Protein AF-M7ZIX9-F1 (afdb_monomer_lite)

Secondary structure (DSSP, 8-state):
---PPP------------------------------------S--SSS--GGGS-S-HHHHHHHHHHGGG---B---GGGSBTT--HHHHHHHHHHHHHHSTT--BPEEEE-SS-SSBPPHHHHHHHHHHHHHTT----EEEE-HHHHGGGTTHHHHHHHHHHH-----

Sequence (169 aa):
MGSTKLIAATLLPAFLALHLHAPAAMATAAGSSNSNLFRDYIGALYNGVRFADVPVDPRARTLWAAHGAAIDYVNFQFYAYGASTTAAKYVSLFDEQIANYPGANILASFTTAATNTSVPVDTALSACRTLQGQGKLYGIFVWAADHSRNQGFKYETQSQALLTDATTY

InterPro domains:
  IPR017853 Glycoside hydrolase superfamily [SSF51445] (55-158)

pLDDT: mean 74.08, std 25.61, range [22.8, 98.62]

Organism: Triticum urartu (NCBI:txid4572)

Foldseek 3Di:
DDDDDDDDDDDDDDDDDDDDDDDDDPPPPDDDDDDPDDDDPPDDPPPPDFCVNPDDPVVVLVCLVVCVVVPQADADAQQSAFCPQALVNSLVVVVVVCVSRPPHLYAQEHELAPDRTTHDLVRSLSNLLVCVVVVNHSAYDYHDVVSCVVVVCVSVVSRVCSVVVPPDD

Radius of gyration: 19.6 Å; chains: 1; bounding box: 50×43×54 Å

Structure (mmCIF, N/CA/C/O backbone):
data_AF-M7ZIX9-F1
#
_entry.id   AF-M7ZIX9-F1
#
loop_
_atom_site.group_PDB
_atom_site.id
_atom_site.type_symbol
_atom_site.label_atom_id
_atom_site.label_alt_id
_atom_site.label_comp_id
_atom_site.label_asym_id
_atom_site.label_entity_id
_atom_site.label_seq_id
_atom_site.pdbx_PDB_ins_code
_atom_site.Cartn_x
_atom_site.Cartn_y
_atom_site.Cartn_z
_atom_site.occupancy
_atom_site.B_iso_or_equiv
_atom_site.auth_seq_id
_atom_site.auth_comp_id
_atom_site.auth_asym_id
_atom_site.auth_atom_id
_atom_site.pdbx_PDB_model_num
ATOM 1 N N . MET A 1 1 ? -25.224 -22.100 5.140 1.00 41.78 1 MET A N 1
ATOM 2 C CA . MET A 1 1 ? -24.425 -22.781 6.182 1.00 41.78 1 MET A CA 1
ATOM 3 C C . MET A 1 1 ? -23.172 -21.955 6.393 1.00 41.78 1 MET A C 1
ATOM 5 O O . MET A 1 1 ? -22.340 -21.903 5.501 1.00 41.78 1 MET A O 1
ATOM 9 N N . GLY A 1 2 ? -23.137 -21.183 7.480 1.00 42.22 2 GLY A N 1
ATOM 10 C CA . GLY A 1 2 ? -22.069 -20.224 7.759 1.00 42.22 2 GLY A CA 1
ATOM 11 C C . GLY A 1 2 ? -20.841 -20.910 8.347 1.00 42.22 2 GLY A C 1
ATOM 12 O O . GLY A 1 2 ? -20.963 -21.687 9.291 1.00 42.22 2 GLY A O 1
ATOM 13 N N . SER A 1 3 ? -19.671 -20.622 7.786 1.00 38.25 3 SER A N 1
ATOM 14 C CA . SER A 1 3 ? -18.385 -21.069 8.317 1.00 38.25 3 SER A CA 1
ATOM 15 C C . SER A 1 3 ? -17.822 -19.990 9.237 1.00 38.25 3 SER A C 1
ATOM 17 O O . SER A 1 3 ? -17.380 -18.933 8.788 1.00 38.25 3 SER A O 1
ATOM 19 N N . THR A 1 4 ? -17.870 -20.256 10.536 1.00 38.72 4 THR A N 1
ATOM 20 C CA . THR A 1 4 ? -17.317 -19.413 11.598 1.00 38.72 4 THR A CA 1
ATOM 21 C C . THR A 1 4 ? -15.798 -19.307 11.450 1.00 38.72 4 THR A C 1
ATOM 23 O O . THR A 1 4 ? -1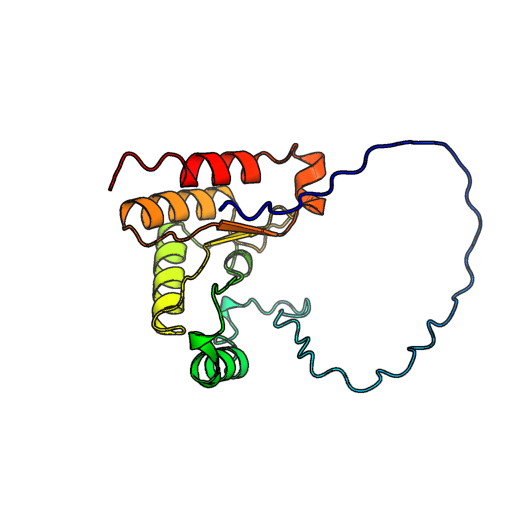5.097 -20.316 11.521 1.00 38.72 4 THR A O 1
ATOM 26 N N . LYS A 1 5 ? -15.275 -18.091 11.256 1.00 32.97 5 LYS A N 1
ATOM 27 C CA . LYS A 1 5 ? -13.833 -17.813 11.310 1.00 32.97 5 LYS A CA 1
ATOM 28 C C . LYS A 1 5 ? -13.446 -17.453 12.744 1.00 32.97 5 LYS A C 1
ATOM 30 O O . LYS A 1 5 ? -14.062 -16.589 13.360 1.00 32.97 5 LYS A O 1
ATOM 35 N N . LEU A 1 6 ? -12.443 -18.149 13.269 1.00 29.08 6 LEU A N 1
ATOM 36 C CA . LEU A 1 6 ? -11.885 -17.937 14.603 1.00 29.08 6 LEU A CA 1
ATOM 37 C C . LEU A 1 6 ? -11.092 -16.622 14.646 1.00 29.08 6 LEU A C 1
ATOM 39 O O . LEU A 1 6 ? -10.173 -16.430 13.854 1.00 29.08 6 LEU A O 1
ATOM 43 N N . ILE A 1 7 ? -11.410 -15.759 15.612 1.00 30.33 7 ILE A N 1
ATOM 44 C CA . ILE A 1 7 ? -10.524 -14.695 16.095 1.00 30.33 7 ILE A CA 1
ATOM 45 C C . ILE A 1 7 ? -10.298 -14.988 17.577 1.00 30.33 7 ILE A C 1
ATOM 47 O O . ILE A 1 7 ? -11.219 -14.873 18.384 1.00 30.33 7 ILE A O 1
ATOM 51 N N . ALA A 1 8 ? -9.092 -15.426 17.930 1.00 25.94 8 ALA A N 1
ATOM 52 C CA . ALA A 1 8 ? -8.700 -15.638 19.317 1.00 25.94 8 ALA A CA 1
ATOM 53 C C . ALA A 1 8 ? -8.055 -14.354 19.856 1.00 25.94 8 ALA A C 1
ATOM 55 O O . ALA A 1 8 ? -6.988 -13.952 19.398 1.00 25.94 8 ALA A O 1
ATOM 56 N N . ALA A 1 9 ? -8.715 -13.717 20.824 1.00 26.02 9 ALA A N 1
ATOM 57 C CA . ALA A 1 9 ? -8.178 -12.628 21.631 1.00 26.02 9 ALA A CA 1
ATOM 58 C C . ALA A 1 9 ? -8.003 -13.131 23.071 1.00 26.02 9 ALA A C 1
ATOM 60 O O . ALA A 1 9 ? -8.957 -13.619 23.674 1.00 26.02 9 ALA A O 1
ATOM 61 N N . THR A 1 10 ? -6.797 -13.021 23.628 1.00 25.81 10 THR A N 1
ATOM 62 C CA . THR A 1 10 ? -6.498 -13.377 25.026 1.00 25.81 10 THR A CA 1
ATOM 63 C C . THR A 1 10 ? -6.036 -12.150 25.812 1.00 25.81 10 THR A C 1
ATOM 65 O O . THR A 1 10 ? -5.166 -11.405 25.361 1.00 25.81 10 THR A O 1
ATOM 68 N N . LEU A 1 11 ? -6.635 -11.961 26.992 1.00 22.80 11 LEU A N 1
ATOM 69 C CA . LEU A 1 11 ? -6.434 -10.870 27.952 1.00 22.80 11 LEU A CA 1
ATOM 70 C C . LEU A 1 11 ? -5.551 -11.301 29.150 1.00 22.80 11 LEU A C 1
ATOM 72 O O . LEU A 1 11 ? -5.800 -12.362 29.710 1.00 22.80 11 LEU A O 1
ATOM 76 N N . LEU A 1 12 ? -4.661 -10.377 29.577 1.00 23.41 12 LEU A N 1
ATOM 77 C CA . LEU A 1 12 ? -4.064 -10.120 30.924 1.00 23.41 12 LEU A CA 1
ATOM 78 C C . LEU A 1 12 ? -3.175 -11.197 31.611 1.00 23.41 12 LEU A C 1
ATOM 80 O O . LEU A 1 12 ? -3.277 -12.359 31.239 1.00 23.41 12 LEU A O 1
ATOM 84 N N . PRO A 1 13 ? -2.350 -10.878 32.658 1.00 35.94 13 PRO A N 1
ATOM 85 C CA . PRO A 1 13 ? -2.078 -9.607 33.375 1.00 35.94 13 PRO A CA 1
ATOM 86 C C . PRO A 1 13 ? -0.567 -9.266 33.597 1.00 35.94 13 PRO A C 1
ATOM 88 O O . PRO A 1 13 ? 0.336 -10.013 33.236 1.00 35.94 13 PRO A O 1
ATOM 91 N N . ALA A 1 14 ? -0.306 -8.104 34.214 1.00 31.45 14 ALA A N 1
ATOM 92 C CA . ALA A 1 14 ? 0.997 -7.582 34.660 1.00 31.45 14 ALA A CA 1
ATOM 93 C C . ALA A 1 14 ? 1.472 -8.153 36.018 1.00 31.45 14 ALA A C 1
ATOM 95 O O . ALA A 1 14 ? 0.616 -8.369 36.861 1.00 31.45 14 ALA A O 1
ATOM 96 N N . PHE A 1 15 ? 2.796 -8.288 36.254 1.00 27.86 15 PHE A N 1
ATOM 97 C CA . PHE A 1 15 ? 3.500 -8.038 37.543 1.00 27.86 15 PHE A CA 1
ATOM 98 C C . PHE A 1 15 ? 5.054 -8.154 37.423 1.00 27.86 15 PHE A C 1
ATOM 100 O O . PHE A 1 15 ? 5.588 -9.203 37.092 1.00 27.86 15 PHE A O 1
ATOM 107 N N . LEU A 1 16 ? 5.739 -7.030 37.687 1.00 24.94 16 LEU A N 1
ATOM 108 C CA . LEU A 1 16 ? 6.918 -6.766 38.549 1.00 24.94 16 LEU A CA 1
ATOM 109 C C . LEU A 1 16 ? 8.202 -7.665 38.605 1.00 24.94 16 LEU A C 1
ATOM 111 O O . LEU A 1 16 ? 8.211 -8.725 39.212 1.00 24.94 16 LEU A O 1
ATOM 115 N N . ALA A 1 17 ? 9.315 -7.026 38.189 1.00 29.39 17 ALA A N 1
ATOM 116 C CA . ALA A 1 17 ? 10.671 -6.915 38.790 1.00 29.39 17 ALA A CA 1
ATOM 117 C C . ALA A 1 17 ? 11.838 -7.923 38.578 1.00 29.39 17 ALA A C 1
ATOM 119 O O . ALA A 1 17 ? 11.747 -9.121 38.803 1.00 29.39 17 ALA A O 1
ATOM 120 N N . LEU A 1 18 ? 12.998 -7.261 38.382 1.00 26.45 18 LEU A N 1
ATOM 121 C CA . LEU A 1 18 ? 14.382 -7.542 38.810 1.00 26.45 18 LEU A CA 1
ATOM 122 C C . LEU A 1 18 ? 15.366 -8.201 37.818 1.00 26.45 18 LEU A C 1
ATOM 124 O O . LEU A 1 18 ? 15.157 -9.282 37.287 1.00 26.45 18 LEU A O 1
ATOM 128 N N . HIS A 1 19 ? 16.467 -7.476 37.587 1.00 37.28 19 HIS A N 1
ATOM 129 C CA . HIS A 1 19 ? 17.601 -7.793 36.714 1.00 37.28 19 HIS A CA 1
ATOM 130 C C . HIS A 1 19 ? 18.500 -8.893 37.296 1.00 37.28 19 HIS A C 1
ATOM 132 O O . HIS A 1 19 ? 18.773 -8.845 38.490 1.00 37.28 19 HIS A O 1
ATOM 138 N N . LEU A 1 20 ? 19.081 -9.755 36.445 1.00 29.67 20 LEU A N 1
ATOM 139 C CA . LEU A 1 20 ? 20.460 -10.262 36.575 1.00 29.67 20 LEU A CA 1
ATOM 140 C C . LEU A 1 20 ? 20.965 -10.884 35.249 1.00 29.67 20 LEU A C 1
ATOM 142 O O . LEU A 1 20 ? 20.187 -11.196 34.354 1.00 29.67 20 LEU A O 1
ATOM 146 N N . HIS A 1 21 ? 22.291 -10.978 35.134 1.00 30.53 21 HIS A N 1
ATOM 147 C CA . HIS A 1 21 ? 23.118 -11.114 33.928 1.00 30.53 21 HIS A CA 1
ATOM 148 C C . HIS A 1 21 ? 22.991 -12.425 33.120 1.00 30.53 21 HIS A C 1
ATOM 150 O O . HIS A 1 21 ? 22.735 -13.496 33.663 1.00 30.53 21 HIS A O 1
ATOM 156 N N . ALA A 1 22 ? 23.278 -12.310 31.816 1.00 39.41 22 ALA A N 1
ATOM 157 C CA . ALA A 1 22 ? 23.351 -13.383 30.821 1.00 39.41 22 ALA A CA 1
ATOM 158 C C . ALA A 1 22 ? 24.410 -14.462 31.125 1.00 39.41 22 ALA A C 1
ATOM 160 O O . ALA A 1 22 ? 25.478 -14.166 31.663 1.00 39.41 22 ALA A O 1
ATOM 161 N N . PRO A 1 23 ? 24.171 -15.686 30.627 1.00 39.34 23 PRO A N 1
ATOM 162 C CA . PRO A 1 23 ? 25.085 -16.250 29.638 1.00 39.34 23 PRO A CA 1
ATOM 163 C C . PRO A 1 23 ? 24.348 -16.736 28.382 1.00 39.34 23 PRO A C 1
ATOM 165 O O . PRO A 1 23 ? 23.214 -17.208 28.427 1.00 39.34 23 PRO A O 1
ATOM 168 N N . ALA A 1 24 ? 25.025 -16.603 27.243 1.00 45.94 24 ALA A N 1
ATOM 169 C CA . ALA A 1 24 ? 24.570 -17.046 25.935 1.00 45.94 24 ALA A CA 1
ATOM 170 C C . ALA A 1 24 ? 24.250 -18.552 25.928 1.00 45.94 24 ALA A C 1
ATOM 172 O O . ALA A 1 24 ? 25.149 -19.387 26.017 1.00 45.94 24 ALA A O 1
ATOM 173 N N . ALA A 1 25 ? 22.971 -18.896 25.775 1.00 41.97 25 ALA A N 1
ATOM 174 C CA . ALA A 1 25 ? 22.557 -20.235 25.389 1.00 41.97 25 ALA A CA 1
ATOM 175 C C . ALA A 1 25 ? 22.542 -20.307 23.858 1.00 41.97 25 ALA A C 1
ATOM 177 O O . ALA A 1 25 ? 21.739 -19.645 23.198 1.00 41.97 25 ALA A O 1
ATOM 178 N N . MET A 1 26 ? 23.460 -21.097 23.298 1.00 44.75 26 MET A N 1
ATOM 179 C CA . MET A 1 26 ? 23.406 -21.533 21.907 1.00 44.75 26 MET A CA 1
ATOM 180 C C . MET A 1 26 ? 22.039 -22.164 21.642 1.00 44.75 26 MET A C 1
ATOM 182 O O . MET A 1 26 ? 21.722 -23.218 22.192 1.00 44.75 26 MET A O 1
ATOM 186 N N . ALA A 1 27 ? 21.239 -21.540 20.779 1.00 40.06 27 ALA A N 1
ATOM 187 C CA . ALA A 1 27 ? 20.105 -22.214 20.176 1.00 40.06 27 ALA A CA 1
ATOM 188 C C . ALA A 1 27 ? 20.671 -23.275 19.225 1.00 40.06 27 ALA A C 1
ATOM 190 O O . ALA A 1 27 ? 21.134 -22.972 18.125 1.00 40.06 27 ALA A O 1
ATOM 191 N N . THR A 1 28 ? 20.685 -24.526 19.675 1.00 34.72 28 THR A N 1
ATOM 192 C CA . THR A 1 28 ? 20.818 -25.674 18.789 1.00 34.72 28 THR A CA 1
ATOM 193 C C . THR A 1 28 ? 19.635 -25.630 17.829 1.00 34.72 28 THR A C 1
ATOM 195 O O . THR A 1 28 ? 18.486 -25.843 18.212 1.00 34.72 28 THR A O 1
ATOM 198 N N . ALA A 1 29 ? 19.901 -25.280 16.571 1.00 41.75 29 ALA A N 1
ATOM 199 C CA . ALA A 1 29 ? 18.919 -25.412 15.511 1.00 41.75 29 ALA A CA 1
ATOM 200 C C . ALA A 1 29 ? 18.569 -26.900 15.399 1.00 41.75 29 ALA A C 1
ATOM 202 O O . ALA A 1 29 ? 19.358 -27.702 14.898 1.00 41.75 29 ALA A O 1
ATOM 203 N N . ALA A 1 30 ? 17.406 -27.278 15.928 1.00 39.88 30 ALA A N 1
ATOM 204 C CA . ALA A 1 30 ? 16.821 -28.577 15.666 1.00 39.88 30 ALA A CA 1
ATOM 205 C C . ALA A 1 30 ? 16.683 -28.725 14.145 1.00 39.88 30 ALA A C 1
ATOM 207 O O . ALA A 1 30 ? 16.096 -27.871 13.477 1.00 39.88 30 ALA A O 1
ATOM 208 N N . GLY A 1 31 ? 17.291 -29.787 13.613 1.00 44.25 31 GLY A N 1
ATOM 209 C CA . GLY A 1 31 ? 17.258 -30.123 12.200 1.00 44.25 31 GLY A CA 1
ATOM 210 C C . GLY A 1 31 ? 15.824 -30.144 11.683 1.00 44.25 31 GLY A C 1
ATOM 211 O O . GLY A 1 31 ? 14.956 -30.827 12.225 1.00 44.25 31 GLY A O 1
ATOM 212 N N . SER A 1 32 ? 15.590 -29.365 10.632 1.00 44.75 32 SER A N 1
ATOM 213 C CA . SER A 1 32 ? 14.344 -29.338 9.877 1.00 44.75 32 SER A CA 1
ATOM 214 C C . SER A 1 32 ? 14.114 -30.707 9.231 1.00 44.75 32 SER A C 1
ATOM 216 O O . SER A 1 32 ? 14.676 -31.008 8.178 1.00 44.75 32 SER A O 1
ATOM 218 N N . SER A 1 33 ? 13.253 -31.521 9.837 1.00 51.69 33 SER A N 1
ATOM 219 C CA . SER A 1 33 ? 12.591 -32.631 9.155 1.00 51.69 33 SER A CA 1
ATOM 220 C C . SER A 1 33 ? 11.737 -32.068 8.017 1.00 51.69 33 SER A C 1
ATOM 222 O O . SER A 1 33 ? 10.775 -31.354 8.282 1.00 51.69 33 SER A O 1
ATOM 224 N N . ASN A 1 34 ? 12.130 -32.364 6.774 1.00 54.16 34 ASN A N 1
ATOM 225 C CA . ASN A 1 34 ? 11.368 -32.255 5.520 1.00 54.16 34 ASN A CA 1
ATOM 226 C C . ASN A 1 34 ? 10.091 -31.401 5.598 1.00 54.16 34 ASN A C 1
ATOM 228 O O . ASN A 1 34 ? 8.982 -31.933 5.661 1.00 54.16 34 ASN A O 1
ATOM 232 N N . SER A 1 35 ? 10.238 -30.077 5.570 1.00 48.34 35 SER A N 1
ATOM 233 C CA . SER A 1 35 ? 9.095 -29.191 5.377 1.00 48.34 35 SER A CA 1
ATOM 234 C C . SER A 1 35 ? 9.047 -28.770 3.912 1.00 48.34 35 SER A C 1
ATOM 236 O O . SER A 1 35 ? 9.939 -28.089 3.419 1.00 48.34 35 SER A O 1
ATOM 238 N N . ASN A 1 36 ? 7.973 -29.141 3.210 1.00 50.34 36 ASN A N 1
ATOM 239 C CA . ASN A 1 36 ? 7.606 -28.581 1.900 1.00 50.34 36 ASN A CA 1
ATOM 240 C C . ASN A 1 36 ? 7.158 -27.108 2.020 1.00 50.34 36 ASN A C 1
ATOM 242 O O . ASN A 1 36 ? 6.319 -26.633 1.260 1.00 50.34 36 ASN A O 1
ATOM 246 N N . LEU A 1 37 ? 7.658 -26.393 3.028 1.00 44.53 37 LEU A N 1
ATOM 247 C CA . LEU A 1 37 ? 7.261 -25.042 3.354 1.00 44.53 37 LEU A CA 1
ATOM 248 C C . LEU A 1 37 ? 8.370 -24.111 2.881 1.00 44.53 37 LEU A C 1
ATOM 250 O O . LEU A 1 37 ? 9.383 -23.920 3.552 1.00 44.53 37 LEU A O 1
ATOM 254 N N . PHE A 1 38 ? 8.172 -23.541 1.699 1.00 45.09 38 PHE A N 1
ATOM 255 C CA . PHE A 1 38 ? 9.022 -22.474 1.201 1.00 45.09 38 PHE A CA 1
ATOM 256 C C . PHE A 1 38 ? 8.862 -21.252 2.117 1.00 45.09 38 PHE A C 1
ATOM 258 O O . PHE A 1 38 ? 7.784 -20.665 2.206 1.00 45.09 38 PHE A O 1
ATOM 265 N N . ARG A 1 39 ? 9.925 -20.898 2.844 1.00 45.75 39 ARG A N 1
ATOM 266 C CA . ARG A 1 39 ? 9.974 -19.748 3.757 1.00 45.75 39 ARG A CA 1
ATOM 267 C C . ARG A 1 39 ? 11.057 -18.768 3.316 1.00 45.75 39 ARG A C 1
ATOM 269 O O . ARG A 1 39 ? 11.967 -18.483 4.089 1.00 45.75 39 ARG A O 1
ATOM 276 N N . ASP A 1 40 ? 10.961 -18.242 2.099 1.00 47.78 40 ASP A N 1
ATOM 277 C CA . ASP A 1 40 ? 11.796 -17.098 1.737 1.00 47.78 40 ASP A CA 1
ATOM 278 C C . ASP A 1 40 ? 11.142 -15.800 2.197 1.00 47.78 40 ASP A C 1
ATOM 280 O O . ASP A 1 40 ? 10.086 -15.379 1.724 1.00 47.78 40 ASP A O 1
ATOM 284 N N . TYR A 1 41 ? 11.825 -15.142 3.125 1.00 45.78 41 TYR A N 1
ATOM 285 C CA . TYR A 1 41 ? 11.641 -13.729 3.388 1.00 45.78 41 TYR A CA 1
ATOM 286 C C . TYR A 1 41 ? 12.246 -12.954 2.212 1.00 45.78 41 TYR A C 1
ATOM 288 O O . TYR A 1 41 ? 13.456 -12.740 2.148 1.00 45.78 41 TYR A O 1
ATOM 296 N N . ILE A 1 42 ? 11.408 -12.555 1.254 1.00 55.00 42 ILE A N 1
ATOM 297 C CA . ILE A 1 42 ? 11.810 -11.661 0.161 1.00 55.00 42 ILE A CA 1
ATOM 298 C C . ILE A 1 42 ? 11.807 -10.243 0.724 1.00 55.00 42 ILE A C 1
ATOM 300 O O . ILE A 1 42 ? 10.868 -9.475 0.524 1.00 55.00 42 ILE A O 1
ATOM 304 N N . GLY A 1 43 ? 12.834 -9.940 1.518 1.00 51.19 43 GLY A N 1
ATOM 305 C CA . GLY A 1 43 ? 13.057 -8.622 2.073 1.00 51.19 43 GLY A CA 1
ATOM 306 C C . GLY A 1 43 ? 14.499 -8.155 1.929 1.00 51.19 43 GLY A C 1
ATOM 307 O O . GLY A 1 43 ? 15.417 -8.943 2.139 1.00 51.19 43 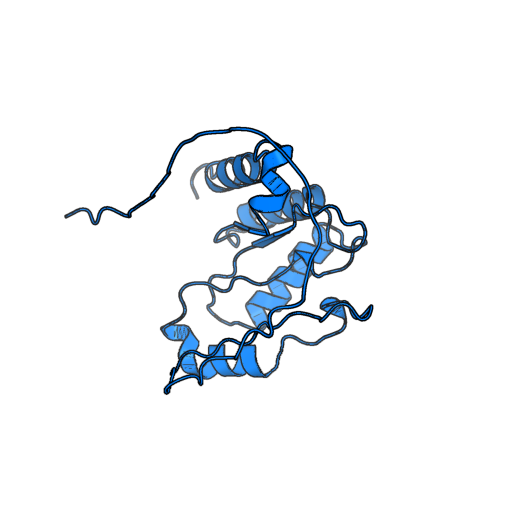GLY A O 1
ATOM 308 N N . ALA A 1 44 ? 14.720 -6.882 1.585 1.00 49.50 44 ALA A N 1
ATOM 309 C CA . ALA A 1 44 ? 16.047 -6.281 1.632 1.00 49.50 44 ALA A CA 1
ATOM 310 C C . ALA A 1 44 ? 16.559 -6.334 3.080 1.00 49.50 44 ALA A C 1
ATOM 312 O O . ALA A 1 44 ? 16.085 -5.607 3.956 1.00 49.50 44 ALA A O 1
ATOM 313 N N . LEU A 1 45 ? 17.512 -7.230 3.343 1.00 48.69 45 LEU A N 1
ATOM 314 C CA . LEU A 1 45 ? 18.281 -7.262 4.582 1.00 48.69 45 LEU A CA 1
ATOM 315 C C . LEU A 1 45 ? 19.095 -5.964 4.659 1.00 48.69 45 LEU A C 1
ATOM 317 O O . LEU A 1 45 ? 20.146 -5.861 4.043 1.00 48.69 45 LEU A O 1
ATOM 321 N N . TYR A 1 46 ? 18.524 -4.958 5.323 1.00 50.88 46 TYR A N 1
ATOM 322 C CA . TYR A 1 46 ? 19.109 -3.726 5.875 1.00 50.88 46 TYR A CA 1
ATOM 323 C C . TYR A 1 46 ? 20.534 -3.338 5.404 1.00 50.88 46 TYR A C 1
ATOM 325 O O . TYR A 1 46 ? 21.440 -3.195 6.216 1.00 50.88 46 TYR A O 1
ATOM 333 N N . ASN A 1 47 ? 20.729 -3.125 4.096 1.00 51.22 47 ASN A N 1
ATOM 334 C CA . ASN A 1 47 ? 22.019 -2.730 3.496 1.00 51.22 47 ASN A CA 1
ATOM 335 C C . ASN A 1 47 ? 21.927 -1.443 2.652 1.00 51.22 47 ASN A C 1
ATOM 337 O O . ASN A 1 47 ? 22.738 -1.212 1.762 1.00 51.22 47 ASN A O 1
ATOM 341 N N . GLY A 1 48 ? 20.917 -0.598 2.885 1.00 51.22 48 GLY A N 1
ATOM 342 C CA . GLY A 1 48 ? 20.742 0.649 2.123 1.00 51.22 48 GLY A CA 1
ATOM 343 C C . GLY A 1 48 ? 20.242 0.464 0.682 1.00 51.22 48 GLY A C 1
ATOM 344 O O . GLY A 1 48 ? 20.139 1.443 -0.051 1.00 51.22 48 GLY A O 1
ATOM 345 N N . VAL A 1 49 ? 19.885 -0.761 0.286 1.00 46.41 49 VAL A N 1
ATOM 346 C CA . VAL A 1 49 ? 19.171 -1.066 -0.963 1.00 46.41 49 VAL A CA 1
ATOM 347 C C . VAL A 1 49 ? 17.669 -0.926 -0.710 1.00 46.41 49 VAL A C 1
ATOM 349 O O . VAL A 1 49 ? 17.135 -1.574 0.194 1.00 46.41 49 VAL A O 1
ATOM 352 N N . ARG A 1 50 ? 16.974 -0.085 -1.484 1.00 51.84 50 ARG A N 1
ATOM 353 C CA . ARG A 1 50 ? 15.507 0.019 -1.427 1.00 51.84 50 ARG A CA 1
ATOM 354 C C . ARG A 1 50 ? 14.924 -1.066 -2.321 1.00 51.84 50 ARG A C 1
ATOM 356 O O . ARG A 1 50 ? 15.517 -1.427 -3.329 1.00 51.84 50 ARG A O 1
ATOM 363 N N . PHE A 1 51 ? 13.719 -1.542 -2.039 1.00 49.09 51 PHE A N 1
ATOM 364 C CA . PHE A 1 51 ? 13.077 -2.519 -2.929 1.00 49.09 51 PHE A CA 1
ATOM 365 C C . PHE A 1 51 ? 12.688 -1.918 -4.281 1.00 49.09 51 PHE A C 1
ATOM 367 O O . PHE A 1 51 ? 12.526 -2.648 -5.246 1.00 49.09 51 PHE A O 1
ATOM 374 N N . ALA A 1 52 ? 12.613 -0.587 -4.374 1.00 47.56 52 ALA A N 1
ATOM 375 C CA . ALA A 1 52 ? 12.563 0.123 -5.652 1.00 47.56 52 ALA A CA 1
ATOM 376 C C . ALA A 1 52 ? 13.762 -0.200 -6.563 1.00 47.56 52 ALA A C 1
ATOM 378 O O . ALA A 1 52 ? 13.642 -0.131 -7.782 1.00 47.56 52 ALA A O 1
ATOM 379 N N . ASP A 1 53 ? 14.909 -0.523 -5.959 1.00 44.72 53 ASP A N 1
ATOM 380 C CA . ASP A 1 53 ? 16.178 -0.798 -6.632 1.00 44.72 53 ASP A CA 1
ATOM 381 C C . ASP A 1 53 ? 16.334 -2.301 -6.957 1.00 44.72 53 ASP A C 1
ATOM 383 O O . ASP A 1 53 ? 17.289 -2.699 -7.623 1.00 44.72 53 ASP A O 1
ATOM 387 N N . VAL A 1 54 ? 15.393 -3.143 -6.507 1.00 42.50 54 VAL A N 1
ATOM 388 C CA . VAL A 1 54 ? 15.372 -4.588 -6.751 1.00 42.50 54 VAL A CA 1
ATOM 389 C C . VAL A 1 54 ? 14.156 -4.898 -7.626 1.00 42.50 54 VAL A C 1
ATOM 391 O O . VAL A 1 54 ? 13.024 -4.770 -7.157 1.00 42.50 54 VAL A O 1
ATOM 3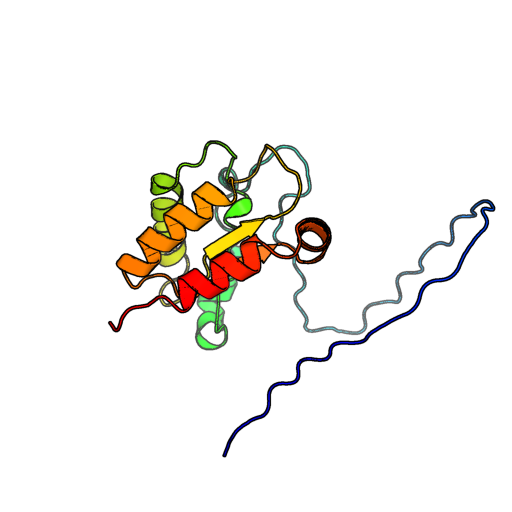94 N N . PRO A 1 55 ? 14.339 -5.313 -8.895 1.00 53.03 55 PRO A N 1
ATOM 395 C CA . PRO A 1 55 ? 13.239 -5.835 -9.697 1.00 53.03 55 PRO A CA 1
ATOM 396 C C . PRO A 1 55 ? 12.491 -6.890 -8.885 1.00 53.03 55 PRO A C 1
ATOM 398 O O . PRO A 1 55 ? 13.146 -7.695 -8.221 1.00 53.03 55 PRO A O 1
ATOM 401 N N . VAL A 1 56 ? 11.151 -6.895 -8.935 1.00 57.78 56 VAL A N 1
ATOM 402 C CA . VAL A 1 56 ? 10.320 -7.922 -8.279 1.00 57.78 56 VAL A CA 1
ATOM 403 C C . VAL A 1 56 ? 11.007 -9.272 -8.443 1.00 57.78 56 VAL A C 1
ATOM 405 O O . VAL A 1 56 ? 11.354 -9.629 -9.575 1.00 57.78 56 VAL A O 1
ATOM 408 N N . ASP A 1 57 ? 11.275 -9.957 -7.331 1.00 62.22 57 ASP A N 1
ATOM 409 C CA . ASP A 1 57 ? 12.116 -11.150 -7.336 1.00 62.22 57 ASP A CA 1
ATOM 410 C C . ASP A 1 57 ? 11.623 -12.105 -8.436 1.00 62.22 57 ASP A C 1
ATOM 412 O O . ASP A 1 57 ? 10.447 -12.498 -8.414 1.00 62.22 57 ASP A O 1
ATOM 416 N N . PRO A 1 58 ? 12.466 -12.458 -9.427 1.00 65.75 58 PRO A N 1
ATOM 417 C CA . PRO A 1 58 ? 12.079 -13.374 -10.490 1.00 65.75 58 PRO A CA 1
ATOM 418 C C . PRO A 1 58 ? 11.448 -14.661 -9.952 1.00 65.75 58 PRO A C 1
ATOM 420 O O . PRO A 1 58 ? 10.555 -15.205 -10.589 1.00 65.75 58 PRO A O 1
ATOM 423 N N . ARG A 1 59 ? 11.832 -15.107 -8.750 1.00 69.44 59 ARG A N 1
ATOM 424 C CA . ARG A 1 59 ? 11.273 -16.285 -8.078 1.00 69.44 59 ARG A CA 1
ATOM 425 C C . ARG A 1 59 ? 9.816 -16.090 -7.661 1.00 69.44 59 ARG A C 1
ATOM 427 O O . ARG A 1 59 ? 9.032 -17.019 -7.813 1.00 69.44 59 ARG A O 1
ATOM 434 N N . ALA A 1 60 ? 9.429 -14.898 -7.203 1.00 72.56 60 ALA A N 1
ATOM 435 C CA . ALA A 1 60 ? 8.042 -14.591 -6.847 1.00 72.56 60 ALA A CA 1
ATOM 436 C C . ALA A 1 60 ? 7.135 -14.557 -8.085 1.00 72.56 60 ALA A C 1
ATOM 438 O O . ALA A 1 60 ? 6.037 -15.111 -8.062 1.00 72.56 60 ALA A O 1
ATOM 439 N N . ARG A 1 61 ? 7.616 -13.984 -9.199 1.00 78.25 61 ARG A N 1
ATOM 440 C CA . ARG A 1 61 ? 6.886 -14.038 -10.478 1.00 78.25 61 ARG A CA 1
ATOM 441 C C . ARG A 1 61 ? 6.806 -15.458 -11.033 1.00 78.25 61 ARG A C 1
ATOM 443 O O . ARG A 1 61 ? 5.757 -15.843 -11.530 1.00 78.25 61 ARG A O 1
ATOM 450 N N . THR A 1 62 ? 7.874 -16.247 -10.917 1.00 76.69 62 THR A N 1
ATOM 451 C CA . THR A 1 62 ? 7.861 -17.663 -11.313 1.00 76.69 62 THR A CA 1
ATOM 452 C C . THR A 1 62 ? 6.869 -18.468 -10.474 1.00 76.69 62 THR A C 1
ATOM 454 O O . THR A 1 62 ? 6.103 -19.249 -11.031 1.00 76.69 62 THR A O 1
ATOM 457 N N . LEU A 1 63 ? 6.822 -18.242 -9.156 1.00 79.00 63 LEU A N 1
ATOM 458 C CA . LEU A 1 63 ? 5.836 -18.864 -8.270 1.00 79.00 63 LEU A CA 1
ATOM 459 C C . LEU A 1 63 ? 4.409 -18.484 -8.680 1.00 79.00 63 LEU A C 1
ATOM 461 O O . LEU A 1 63 ? 3.561 -19.364 -8.797 1.00 79.00 63 LEU A O 1
ATOM 465 N N . TRP A 1 64 ? 4.152 -17.199 -8.947 1.00 85.88 64 TRP A N 1
ATOM 466 C CA . TRP A 1 64 ? 2.848 -16.744 -9.430 1.00 85.88 64 TRP A CA 1
ATOM 467 C C . TRP A 1 64 ? 2.477 -17.379 -10.773 1.00 85.88 64 TRP A C 1
ATOM 469 O O . TRP A 1 64 ? 1.378 -17.899 -10.924 1.00 85.88 64 TRP A O 1
ATOM 479 N N . ALA A 1 65 ? 3.395 -17.400 -11.738 1.00 83.56 65 ALA A N 1
ATOM 480 C CA . ALA A 1 65 ? 3.144 -17.997 -13.046 1.00 83.56 65 ALA A CA 1
ATOM 481 C C . ALA A 1 65 ? 2.833 -19.501 -12.954 1.00 83.56 65 ALA A C 1
ATOM 483 O O . ALA A 1 65 ? 2.001 -20.001 -13.706 1.00 83.56 65 ALA A O 1
ATOM 484 N N . ALA A 1 66 ? 3.474 -20.218 -12.027 1.00 81.06 66 ALA A N 1
ATOM 485 C CA . ALA A 1 66 ? 3.272 -21.653 -11.843 1.00 81.06 66 ALA A CA 1
ATOM 486 C C . ALA A 1 66 ? 2.049 -22.000 -10.973 1.00 81.06 66 ALA A C 1
ATOM 488 O O . ALA A 1 66 ? 1.425 -23.040 -11.184 1.00 81.06 66 ALA A O 1
ATOM 489 N N . HIS A 1 67 ? 1.706 -21.158 -9.993 1.00 84.44 67 HIS A N 1
ATOM 490 C CA . HIS A 1 67 ? 0.759 -21.505 -8.925 1.00 84.44 67 HIS A CA 1
ATOM 491 C C . HIS A 1 67 ? -0.275 -20.418 -8.602 1.00 84.44 67 HIS A C 1
ATOM 493 O O . HIS A 1 67 ? -1.009 -20.561 -7.628 1.00 84.44 67 HIS A O 1
ATOM 499 N N . GLY A 1 68 ? -0.387 -19.355 -9.402 1.00 81.69 68 GLY A N 1
ATOM 500 C CA . GLY A 1 68 ? -1.277 -18.216 -9.140 1.00 81.69 68 GLY A CA 1
ATOM 501 C C . GLY A 1 68 ? -2.747 -18.602 -8.961 1.00 81.69 68 GLY A C 1
ATOM 502 O O . GLY A 1 68 ? -3.439 -18.005 -8.148 1.00 81.69 68 GLY A O 1
ATOM 503 N N . ALA A 1 69 ? -3.203 -19.674 -9.616 1.00 88.94 69 ALA A N 1
ATOM 504 C CA . ALA A 1 69 ? -4.557 -20.207 -9.444 1.00 88.94 69 ALA A CA 1
ATOM 505 C C . ALA A 1 69 ? -4.864 -20.715 -8.018 1.00 88.94 69 ALA A C 1
ATOM 507 O O . ALA A 1 69 ? -6.030 -20.867 -7.667 1.00 88.94 69 ALA A O 1
ATOM 508 N N . ALA A 1 70 ? -3.838 -20.996 -7.211 1.00 89.50 70 ALA A N 1
ATOM 509 C CA . ALA A 1 70 ? -3.962 -21.417 -5.816 1.00 89.50 70 ALA A CA 1
ATOM 510 C C . ALA A 1 70 ? -3.596 -20.302 -4.816 1.00 89.50 70 ALA A C 1
ATOM 512 O O . ALA A 1 70 ? -3.548 -20.559 -3.614 1.00 89.50 70 ALA A O 1
ATOM 513 N N . ILE A 1 71 ? -3.290 -19.089 -5.292 1.00 82.38 71 ILE A N 1
ATOM 514 C CA . ILE A 1 71 ? -2.878 -17.953 -4.462 1.00 82.38 71 ILE A CA 1
ATOM 515 C C . ILE A 1 71 ? -3.990 -16.903 -4.497 1.00 82.38 71 ILE A C 1
ATOM 517 O O . ILE A 1 71 ? -4.187 -16.230 -5.504 1.00 82.38 71 ILE A O 1
ATOM 521 N N . ASP A 1 72 ? -4.691 -16.732 -3.376 1.00 90.12 72 ASP A N 1
ATOM 522 C CA . ASP A 1 72 ? -5.849 -15.833 -3.308 1.00 90.12 72 ASP A CA 1
ATOM 523 C C . ASP A 1 72 ? -5.473 -14.347 -3.380 1.00 90.12 72 ASP A C 1
ATOM 525 O O . ASP A 1 72 ? -6.202 -13.550 -3.974 1.00 90.12 72 ASP A O 1
ATOM 529 N N . TYR A 1 73 ? -4.350 -13.970 -2.757 1.00 90.69 73 TYR A N 1
ATOM 530 C CA . TYR A 1 73 ? -3.916 -12.580 -2.608 1.00 90.69 73 TYR A CA 1
ATOM 531 C C . TYR A 1 73 ? -2.399 -12.434 -2.705 1.00 90.69 73 TYR A C 1
ATOM 533 O O . TYR A 1 73 ? -1.640 -13.299 -2.263 1.00 90.69 73 TYR A O 1
ATOM 541 N N . VAL A 1 74 ? -1.958 -11.280 -3.212 1.00 91.12 74 VAL A N 1
ATOM 542 C CA . VAL A 1 74 ? -0.547 -10.877 -3.229 1.00 91.12 74 VAL A CA 1
ATOM 543 C C . VAL A 1 74 ? -0.341 -9.713 -2.261 1.00 91.12 74 VAL A C 1
ATOM 545 O O . VAL A 1 74 ? -0.744 -8.577 -2.520 1.00 91.12 74 VAL A O 1
ATOM 548 N N . ASN A 1 75 ? 0.340 -9.993 -1.151 1.00 93.56 75 ASN A N 1
ATOM 549 C CA . ASN A 1 75 ? 0.683 -9.006 -0.125 1.00 93.56 75 ASN A CA 1
ATOM 550 C C . ASN A 1 75 ? 2.000 -8.301 -0.480 1.00 93.56 75 ASN A C 1
ATOM 552 O O . ASN A 1 75 ? 3.036 -8.517 0.153 1.00 93.56 75 ASN A O 1
ATOM 556 N N . PHE A 1 76 ? 1.974 -7.468 -1.520 1.00 92.94 76 PHE A N 1
ATOM 557 C CA . PHE A 1 76 ? 3.161 -6.744 -1.967 1.00 92.94 76 PHE A CA 1
ATOM 558 C C . PHE A 1 76 ? 3.567 -5.639 -0.976 1.00 92.94 76 PHE A C 1
ATOM 560 O O . PHE A 1 76 ? 2.734 -4.864 -0.505 1.00 92.94 76 PHE A O 1
ATOM 567 N N . GLN A 1 77 ? 4.859 -5.536 -0.661 1.00 94.50 77 GLN A N 1
ATOM 568 C CA . GLN A 1 77 ? 5.387 -4.620 0.359 1.00 94.50 77 GLN A CA 1
ATOM 569 C C . GLN A 1 77 ? 5.620 -3.200 -0.186 1.00 94.50 77 GLN A C 1
ATOM 571 O O . GLN A 1 77 ? 6.753 -2.741 -0.315 1.00 94.50 77 GLN A O 1
ATOM 576 N N . PHE A 1 78 ? 4.553 -2.463 -0.492 1.00 95.38 78 PHE A N 1
ATOM 577 C CA . PHE A 1 78 ? 4.639 -1.096 -1.014 1.00 95.38 78 PHE A CA 1
ATOM 578 C C . PHE A 1 78 ? 5.326 -0.104 -0.061 1.00 95.38 78 PHE A C 1
ATOM 580 O O . PHE A 1 78 ? 5.940 0.856 -0.522 1.00 95.38 78 PHE A O 1
ATOM 587 N N . TYR A 1 79 ? 5.306 -0.335 1.256 1.00 93.62 79 TYR A N 1
ATOM 588 C CA . TYR A 1 79 ? 6.080 0.476 2.213 1.00 93.62 79 TYR A CA 1
ATOM 589 C C . TYR A 1 79 ? 7.593 0.428 1.986 1.00 93.62 79 TYR A C 1
ATOM 591 O O . TYR A 1 79 ? 8.324 1.252 2.531 1.00 93.62 79 TYR A O 1
ATOM 599 N N . ALA A 1 80 ? 8.076 -0.535 1.211 1.00 91.38 80 ALA A N 1
ATOM 600 C CA . ALA A 1 80 ? 9.486 -0.689 0.926 1.00 91.38 80 ALA A CA 1
ATOM 601 C C . ALA A 1 80 ? 9.997 0.238 -0.196 1.00 91.38 80 ALA A C 1
ATOM 603 O O . ALA A 1 80 ? 11.207 0.329 -0.432 1.00 91.38 80 ALA A O 1
ATOM 604 N N . TYR A 1 81 ? 9.088 0.952 -0.870 1.00 91.81 81 TYR A N 1
ATOM 605 C CA . TYR A 1 81 ? 9.439 2.110 -1.685 1.00 91.81 81 TYR A CA 1
ATOM 606 C C . TYR A 1 81 ? 9.852 3.298 -0.803 1.00 91.81 81 TYR A C 1
ATOM 608 O O . TYR A 1 81 ? 9.512 3.381 0.377 1.00 91.81 81 TYR A O 1
ATOM 616 N N . GLY A 1 82 ? 10.622 4.221 -1.382 1.00 88.50 82 GLY A N 1
ATOM 617 C CA . GLY A 1 82 ? 11.260 5.302 -0.633 1.00 88.50 82 GLY A CA 1
ATOM 618 C C . GLY A 1 82 ? 10.279 6.335 -0.070 1.00 88.50 82 GLY A C 1
ATOM 619 O O . GLY A 1 82 ? 9.218 6.572 -0.647 1.00 88.50 82 GLY A O 1
ATOM 620 N N . ALA A 1 83 ? 10.685 7.033 0.991 1.00 93.38 83 ALA A N 1
ATOM 621 C CA . ALA A 1 83 ? 9.912 8.110 1.620 1.00 93.38 83 ALA A CA 1
ATOM 622 C C . ALA A 1 83 ? 9.561 9.292 0.699 1.00 93.38 83 ALA A C 1
ATOM 624 O O . ALA A 1 83 ? 8.630 10.038 0.985 1.00 93.38 83 ALA A O 1
ATOM 625 N N . SER A 1 84 ? 10.259 9.446 -0.430 1.00 95.06 84 SER A N 1
ATOM 626 C CA . SER A 1 84 ? 9.932 10.432 -1.469 1.00 95.06 84 SER A CA 1
ATOM 627 C C . SER A 1 84 ? 8.790 10.005 -2.402 1.00 95.06 84 SER A C 1
ATOM 629 O O . SER A 1 84 ? 8.419 10.760 -3.301 1.00 95.06 84 SER A O 1
ATOM 631 N N . THR A 1 85 ? 8.238 8.801 -2.230 1.00 95.50 85 THR A N 1
ATOM 632 C CA . THR A 1 85 ? 7.113 8.314 -3.035 1.00 95.50 85 THR A CA 1
ATOM 633 C C . THR A 1 85 ? 5.896 9.199 -2.798 1.00 95.50 85 THR A C 1
ATOM 635 O O . THR A 1 85 ? 5.475 9.398 -1.662 1.00 95.50 85 THR A O 1
ATOM 638 N N . THR A 1 86 ? 5.318 9.721 -3.876 1.00 98.50 86 THR A N 1
ATOM 639 C CA . THR A 1 86 ? 4.056 10.468 -3.845 1.00 98.50 86 THR A CA 1
ATOM 640 C C . THR A 1 86 ? 2.870 9.517 -3.985 1.00 98.50 86 THR A C 1
ATOM 642 O O . THR A 1 86 ? 3.027 8.390 -4.454 1.00 98.50 86 THR A O 1
ATOM 645 N N . ALA A 1 87 ? 1.659 9.969 -3.644 1.00 98.62 87 ALA A N 1
ATOM 646 C CA . ALA A 1 87 ? 0.457 9.145 -3.797 1.00 98.62 87 ALA A CA 1
ATOM 647 C C . ALA A 1 87 ? 0.243 8.726 -5.264 1.00 98.62 87 ALA A C 1
ATOM 649 O O . ALA A 1 87 ? -0.038 7.566 -5.542 1.00 98.62 87 ALA A O 1
ATOM 650 N N . ALA A 1 88 ? 0.479 9.640 -6.213 1.00 98.50 88 ALA A N 1
ATOM 651 C CA . ALA A 1 88 ? 0.415 9.331 -7.640 1.00 98.50 88 ALA A CA 1
ATOM 652 C C . ALA A 1 88 ? 1.454 8.275 -8.052 1.00 98.50 88 ALA A C 1
ATOM 654 O O . ALA A 1 88 ? 1.109 7.318 -8.743 1.00 98.50 88 ALA A O 1
ATOM 655 N N . LYS A 1 89 ? 2.709 8.390 -7.585 1.00 97.94 89 LYS A N 1
ATOM 656 C CA . LYS A 1 89 ? 3.728 7.375 -7.887 1.00 97.94 89 LYS A CA 1
ATOM 657 C C . LYS A 1 89 ? 3.397 6.031 -7.238 1.00 97.94 89 LYS A C 1
ATOM 659 O O . LYS A 1 89 ? 3.642 5.008 -7.864 1.00 97.94 89 LYS A O 1
ATOM 664 N N . TYR A 1 90 ? 2.808 6.015 -6.043 1.00 98.62 90 TYR A N 1
ATOM 665 C CA . TYR A 1 90 ? 2.315 4.786 -5.418 1.00 98.62 90 TYR A CA 1
ATOM 666 C C . TYR A 1 90 ? 1.281 4.086 -6.307 1.00 98.62 90 TYR A C 1
ATOM 668 O O . TYR A 1 90 ? 1.405 2.890 -6.542 1.00 98.62 90 TYR A O 1
ATOM 676 N N . VAL A 1 91 ? 0.297 4.822 -6.841 1.00 98.62 91 VAL A N 1
ATOM 677 C CA . VAL A 1 91 ? -0.709 4.264 -7.765 1.00 98.62 91 VAL A CA 1
ATOM 678 C C . VAL A 1 91 ? -0.042 3.684 -9.015 1.00 98.62 91 VAL A C 1
ATOM 680 O O . VAL A 1 91 ? -0.341 2.554 -9.385 1.00 98.62 91 VAL A O 1
ATOM 683 N N . SER A 1 92 ? 0.920 4.391 -9.621 1.00 97.50 92 SER A N 1
ATOM 684 C CA . SER A 1 92 ? 1.662 3.850 -10.771 1.00 97.50 92 SER A CA 1
ATOM 685 C C . SER A 1 92 ? 2.445 2.581 -10.423 1.00 97.50 92 SER A C 1
ATOM 687 O O . SER A 1 92 ? 2.427 1.625 -11.187 1.00 97.50 92 SER A O 1
ATOM 689 N N . LEU A 1 93 ? 3.100 2.541 -9.258 1.00 96.06 93 LEU A N 1
ATOM 690 C CA . LEU A 1 93 ? 3.804 1.347 -8.780 1.00 96.06 93 LEU A CA 1
ATOM 691 C C . LEU A 1 93 ? 2.832 0.187 -8.518 1.00 96.06 93 LEU A C 1
ATOM 693 O O . LEU A 1 93 ? 3.186 -0.964 -8.750 1.00 96.06 93 LEU A O 1
ATOM 697 N N . PHE A 1 94 ? 1.611 0.474 -8.060 1.00 97.12 94 PHE A N 1
ATOM 698 C CA . PHE A 1 94 ? 0.554 -0.524 -7.897 1.00 97.12 94 PHE A CA 1
ATOM 699 C C . PHE A 1 94 ? 0.145 -1.126 -9.243 1.00 97.12 94 PHE A C 1
ATOM 701 O O . PHE A 1 94 ? 0.105 -2.347 -9.375 1.00 97.12 94 PHE A O 1
ATOM 708 N N . ASP A 1 95 ? -0.060 -0.288 -10.262 1.00 96.12 95 ASP A N 1
ATOM 709 C CA . ASP A 1 95 ? -0.352 -0.737 -11.627 1.00 96.12 95 ASP A CA 1
ATOM 710 C C . ASP A 1 95 ? 0.801 -1.571 -12.219 1.00 96.12 95 ASP A C 1
ATOM 712 O O . ASP A 1 95 ? 0.561 -2.601 -12.852 1.00 96.12 95 ASP A O 1
ATOM 716 N N . GLU A 1 96 ? 2.056 -1.192 -11.953 1.00 94.56 96 GLU A N 1
ATOM 717 C CA . GLU A 1 96 ? 3.229 -2.000 -12.312 1.00 94.56 96 GLU A CA 1
ATOM 718 C C . GLU A 1 96 ? 3.175 -3.391 -11.646 1.00 94.56 96 GLU A C 1
ATOM 720 O O . GLU A 1 96 ? 3.507 -4.395 -12.280 1.00 94.56 96 GLU A O 1
ATOM 725 N N . GLN A 1 97 ? 2.722 -3.492 -10.388 1.00 92.25 97 GLN A N 1
ATOM 726 C CA . GLN A 1 97 ? 2.556 -4.792 -9.730 1.00 92.25 97 GLN A CA 1
ATOM 727 C C . GLN A 1 97 ? 1.404 -5.606 -10.321 1.00 92.25 97 GLN A C 1
ATOM 729 O O . GLN A 1 97 ? 1.580 -6.806 -10.517 1.00 92.25 97 GLN A O 1
ATOM 734 N N . ILE A 1 98 ? 0.274 -4.989 -10.682 1.00 92.25 98 ILE A N 1
ATOM 735 C CA . ILE A 1 98 ? -0.815 -5.694 -11.386 1.00 92.25 98 ILE A CA 1
ATOM 736 C C . ILE A 1 98 ? -0.287 -6.317 -12.686 1.00 92.25 98 ILE A C 1
ATOM 738 O O . ILE A 1 98 ? -0.590 -7.471 -12.986 1.00 92.25 98 ILE A O 1
ATOM 742 N N . ALA A 1 99 ? 0.546 -5.591 -13.437 1.00 92.19 99 ALA A N 1
ATOM 743 C CA . ALA A 1 99 ? 1.153 -6.108 -14.663 1.00 92.19 99 ALA A CA 1
ATOM 744 C C . ALA A 1 99 ? 2.134 -7.270 -14.407 1.00 92.19 99 ALA A C 1
ATOM 746 O O . ALA A 1 99 ? 2.214 -8.199 -15.210 1.00 92.19 99 ALA A O 1
ATOM 747 N N . ASN A 1 100 ? 2.862 -7.247 -13.285 1.00 87.75 100 ASN A N 1
ATOM 748 C CA . ASN A 1 100 ? 3.787 -8.318 -12.895 1.00 87.75 100 ASN A CA 1
ATOM 749 C C . ASN A 1 100 ? 3.084 -9.585 -12.382 1.00 87.75 100 ASN A C 1
ATOM 751 O O . ASN A 1 100 ? 3.668 -10.669 -12.451 1.00 87.75 100 ASN A O 1
ATOM 755 N N . TYR A 1 101 ? 1.857 -9.450 -11.876 1.00 89.31 101 TYR A N 1
ATOM 756 C CA . TYR A 1 101 ? 1.039 -10.533 -11.334 1.00 89.31 101 TYR A CA 1
ATOM 757 C C . TYR A 1 101 ? -0.340 -10.543 -12.016 1.00 89.31 101 TYR A C 1
ATOM 759 O O . TYR A 1 101 ? -1.348 -10.195 -11.396 1.00 89.31 101 TYR A O 1
ATOM 767 N N . PRO A 1 102 ? -0.410 -10.908 -13.310 1.00 91.75 102 PRO A N 1
ATOM 768 C CA . PRO A 1 102 ? -1.645 -10.816 -14.076 1.00 91.75 102 PRO A CA 1
ATOM 769 C C . PRO A 1 102 ? -2.742 -11.677 -13.444 1.00 91.75 102 PRO A C 1
ATOM 771 O O . PRO A 1 102 ? -2.533 -12.859 -13.167 1.00 91.75 102 PRO A O 1
ATOM 774 N N . GLY A 1 103 ? -3.902 -11.060 -13.213 1.00 91.06 103 GLY A N 1
ATOM 775 C CA . GLY A 1 103 ? -5.057 -11.688 -12.568 1.00 91.06 103 GLY A CA 1
ATOM 776 C C . GLY A 1 103 ? -4.991 -11.755 -11.039 1.00 91.06 103 GLY A C 1
ATOM 777 O O . GLY A 1 103 ? -5.915 -12.288 -10.434 1.00 91.06 103 GLY A O 1
ATOM 778 N N . ALA A 1 104 ? -3.940 -11.232 -10.402 1.00 90.88 104 ALA A N 1
ATOM 779 C CA . ALA A 1 104 ? -3.825 -11.258 -8.949 1.00 90.88 104 ALA A CA 1
ATOM 780 C C . ALA A 1 104 ? -4.744 -10.249 -8.256 1.00 90.88 104 ALA A C 1
ATOM 782 O O . ALA A 1 104 ? -4.854 -9.092 -8.668 1.00 90.88 104 ALA A O 1
ATOM 783 N N . ASN A 1 105 ? -5.272 -10.652 -7.100 1.00 92.88 105 ASN A N 1
ATOM 784 C CA . ASN A 1 105 ? -5.832 -9.723 -6.125 1.00 92.88 105 ASN A CA 1
ATOM 785 C C . ASN A 1 105 ? -4.681 -9.127 -5.297 1.00 92.88 105 ASN A C 1
ATOM 787 O O . ASN A 1 105 ? -4.268 -9.683 -4.275 1.00 92.88 105 ASN A O 1
ATOM 791 N N . ILE A 1 106 ? -4.108 -8.017 -5.761 1.00 94.44 106 ILE A N 1
ATOM 792 C CA . ILE A 1 106 ? -3.018 -7.335 -5.048 1.00 94.44 106 ILE A CA 1
ATOM 793 C C . ILE A 1 106 ? -3.594 -6.474 -3.923 1.00 94.44 106 ILE A C 1
ATOM 795 O O . ILE A 1 106 ? -4.531 -5.704 -4.136 1.00 94.44 106 ILE A O 1
ATOM 799 N N . LEU A 1 107 ? -3.009 -6.579 -2.727 1.00 97.06 107 LEU A N 1
ATOM 800 C CA . LEU A 1 107 ? -3.348 -5.719 -1.594 1.00 97.06 107 LEU A CA 1
ATOM 801 C C . LEU A 1 107 ? -2.411 -4.511 -1.536 1.00 97.06 107 LEU A C 1
ATOM 803 O O . LEU A 1 107 ? -1.194 -4.652 -1.677 1.00 97.06 107 LEU A O 1
ATOM 807 N N . ALA A 1 108 ? -2.963 -3.325 -1.271 1.00 98.06 108 ALA A N 1
ATOM 808 C CA . ALA A 1 108 ? -2.145 -2.172 -0.914 1.00 98.06 108 ALA A CA 1
ATOM 809 C C . ALA A 1 108 ? -1.520 -2.385 0.473 1.00 98.06 108 ALA A C 1
ATOM 811 O O . ALA A 1 108 ? -2.001 -3.184 1.282 1.00 98.06 108 ALA A O 1
ATOM 812 N N . SER A 1 109 ? -0.435 -1.672 0.763 1.00 98.38 109 SER A N 1
ATOM 813 C CA . SER A 1 109 ? 0.226 -1.787 2.060 1.00 98.38 109 SER A CA 1
ATOM 814 C C . SER A 1 109 ? 1.017 -0.571 2.489 1.00 98.38 109 SER A C 1
ATOM 816 O O . SER A 1 109 ? 1.492 0.234 1.681 1.00 98.38 109 SER A O 1
ATOM 818 N N . PHE A 1 110 ? 1.177 -0.462 3.801 1.00 98.31 110 PHE A N 1
ATOM 819 C CA . PHE A 1 110 ? 2.055 0.502 4.440 1.00 98.31 110 PHE A CA 1
ATOM 820 C C . PHE A 1 110 ? 2.625 -0.071 5.742 1.00 98.31 110 PHE A C 1
ATOM 822 O O . PHE A 1 110 ? 2.159 -1.099 6.242 1.00 98.31 110 PHE A O 1
ATOM 829 N N . THR A 1 111 ? 3.643 0.601 6.281 1.00 97.38 111 THR A N 1
ATOM 830 C CA . THR A 1 111 ? 4.244 0.261 7.570 1.00 97.38 111 THR A CA 1
ATOM 831 C C . THR A 1 111 ? 3.872 1.289 8.631 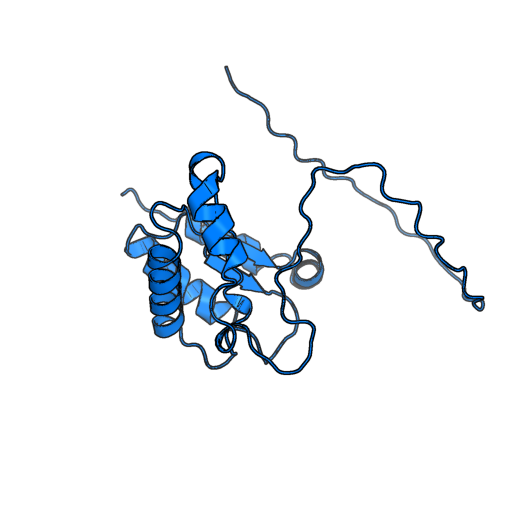1.00 97.38 111 THR A C 1
ATOM 833 O O . THR A 1 111 ? 3.830 2.481 8.339 1.00 97.38 111 THR A O 1
ATOM 836 N N . THR A 1 112 ? 3.614 0.843 9.857 1.00 96.81 112 THR A N 1
ATOM 837 C CA . THR A 1 112 ? 3.417 1.700 11.039 1.00 96.81 112 THR A CA 1
ATOM 838 C C . THR A 1 112 ? 4.663 1.777 11.916 1.00 96.81 112 THR A C 1
ATOM 840 O O . THR A 1 112 ? 4.647 2.450 12.950 1.00 96.81 112 THR A O 1
ATOM 843 N N . ALA A 1 113 ? 5.757 1.121 11.509 1.00 94.31 113 ALA A N 1
ATOM 844 C CA . ALA A 1 113 ? 7.063 1.282 12.132 1.00 94.31 113 ALA A CA 1
ATOM 845 C C . ALA A 1 113 ? 7.516 2.750 12.086 1.00 94.31 113 ALA A C 1
ATOM 847 O O . ALA A 1 113 ? 7.241 3.471 11.128 1.00 94.31 113 ALA A O 1
ATOM 848 N N . ALA A 1 114 ? 8.263 3.188 13.099 1.00 92.62 114 ALA A N 1
ATOM 849 C CA . ALA A 1 114 ? 8.908 4.494 13.066 1.00 92.62 114 ALA A CA 1
ATOM 850 C C . ALA A 1 114 ? 10.044 4.474 12.030 1.00 92.62 114 ALA A C 1
ATOM 852 O O . ALA A 1 114 ? 11.078 3.844 12.242 1.00 92.62 114 ALA A O 1
ATOM 853 N N . THR A 1 115 ? 9.838 5.142 10.897 1.00 90.75 115 THR A N 1
ATOM 854 C CA . THR A 1 115 ? 10.789 5.190 9.781 1.00 90.75 115 THR A CA 1
ATOM 855 C C . THR A 1 115 ? 10.678 6.513 9.031 1.00 90.75 115 THR A C 1
ATOM 857 O O . THR A 1 115 ? 9.613 7.123 8.967 1.00 90.75 115 THR A O 1
ATOM 860 N N . ASN A 1 116 ? 11.793 6.945 8.447 1.00 92.31 116 ASN A N 1
ATOM 861 C CA . ASN A 1 116 ? 11.877 8.066 7.514 1.00 92.31 116 ASN A CA 1
ATOM 862 C C . ASN A 1 116 ? 12.334 7.624 6.111 1.00 92.31 116 ASN A C 1
ATOM 864 O O . ASN A 1 116 ? 12.613 8.472 5.266 1.00 92.31 116 ASN A O 1
ATOM 868 N N . THR A 1 117 ? 12.438 6.314 5.863 1.00 91.19 117 THR A N 1
ATOM 869 C CA . THR A 1 117 ? 12.903 5.747 4.588 1.00 91.19 117 THR A CA 1
ATOM 870 C C . THR A 1 117 ? 11.791 5.080 3.786 1.00 91.19 117 THR A C 1
ATOM 872 O O . THR A 1 117 ? 11.950 4.915 2.578 1.00 91.19 117 THR A O 1
ATOM 875 N N . SER A 1 118 ? 10.668 4.749 4.423 1.00 94.31 118 SER A N 1
ATOM 876 C CA . SER A 1 118 ? 9.498 4.125 3.796 1.00 94.31 118 SER A CA 1
ATOM 877 C C . SER A 1 118 ? 8.470 5.141 3.319 1.00 94.31 118 SER A C 1
ATOM 879 O O . SER A 1 118 ? 8.429 6.273 3.800 1.00 94.31 118 SER A O 1
ATOM 881 N N . VAL A 1 119 ? 7.584 4.704 2.421 1.00 95.88 119 VAL A N 1
ATOM 882 C CA . VAL A 1 119 ? 6.382 5.460 2.041 1.00 95.88 119 VAL A CA 1
ATOM 883 C C . VAL A 1 119 ? 5.617 5.914 3.297 1.00 95.88 119 VAL A C 1
ATOM 885 O O . VAL A 1 119 ? 5.267 5.063 4.121 1.00 95.88 119 VAL A O 1
ATOM 888 N N . PRO A 1 120 ? 5.307 7.217 3.446 1.00 97.75 120 PRO A N 1
ATOM 889 C CA . PRO A 1 120 ? 4.500 7.705 4.561 1.00 97.75 120 PRO A CA 1
ATOM 890 C C . PRO A 1 120 ? 3.088 7.105 4.559 1.00 97.75 120 PRO A C 1
ATOM 892 O O . PRO A 1 120 ? 2.465 6.972 3.504 1.00 97.75 120 PRO A O 1
ATOM 89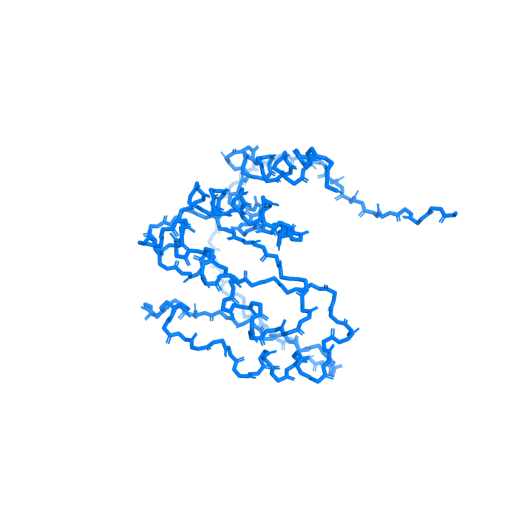5 N N . VAL A 1 121 ? 2.548 6.801 5.742 1.00 98.00 121 VAL A N 1
ATOM 896 C CA . VAL A 1 121 ? 1.220 6.172 5.874 1.00 98.00 121 VAL A CA 1
ATOM 897 C C . VAL A 1 121 ? 0.124 7.017 5.220 1.00 98.00 121 VAL A C 1
ATOM 899 O O . VAL A 1 121 ? -0.678 6.492 4.452 1.00 98.00 121 VAL A O 1
ATOM 902 N N . ASP A 1 122 ? 0.135 8.333 5.437 1.00 97.75 122 ASP A N 1
ATOM 903 C CA . ASP A 1 122 ? -0.861 9.237 4.848 1.00 97.75 122 ASP A CA 1
ATOM 904 C C . ASP A 1 122 ? -0.786 9.268 3.311 1.00 97.75 122 ASP A C 1
ATOM 906 O O . ASP A 1 122 ? -1.816 9.339 2.634 1.00 97.75 122 ASP A O 1
ATOM 910 N N . THR A 1 123 ? 0.418 9.135 2.743 1.00 98.50 123 THR A N 1
ATOM 911 C CA . THR A 1 123 ? 0.616 8.989 1.295 1.00 98.50 123 THR A CA 1
ATOM 912 C C . THR A 1 123 ? -0.015 7.698 0.785 1.00 98.50 123 THR A C 1
ATOM 914 O O . THR A 1 123 ? -0.745 7.725 -0.209 1.00 98.50 123 THR A O 1
ATOM 917 N N . ALA A 1 124 ? 0.239 6.574 1.460 1.00 98.44 124 ALA A N 1
ATOM 918 C CA . ALA A 1 124 ? -0.323 5.282 1.080 1.00 98.44 124 ALA A CA 1
ATOM 919 C C . ALA A 1 124 ? -1.856 5.280 1.193 1.00 98.44 124 ALA A C 1
ATOM 921 O O . ALA A 1 124 ? -2.532 4.835 0.270 1.00 98.44 124 ALA A O 1
ATOM 922 N N . LEU A 1 125 ? -2.424 5.850 2.263 1.00 98.38 125 LEU A N 1
ATOM 923 C CA . LEU A 1 125 ? -3.876 5.983 2.427 1.00 98.38 125 LEU A CA 1
ATOM 924 C C . LEU A 1 125 ? -4.500 6.896 1.360 1.00 98.38 125 LEU A C 1
ATOM 926 O O . LEU A 1 125 ? -5.583 6.603 0.858 1.00 98.38 125 LEU A O 1
ATOM 930 N N . SER A 1 126 ? -3.820 7.975 0.961 1.00 98.50 126 SER A N 1
ATOM 931 C CA . SER A 1 126 ? -4.253 8.825 -0.157 1.00 98.50 126 SER A CA 1
ATOM 932 C C . SER A 1 126 ? -4.285 8.058 -1.487 1.00 98.50 126 SER A C 1
ATOM 934 O O . SER A 1 126 ? -5.273 8.115 -2.226 1.00 98.50 126 SER A O 1
ATOM 936 N N . ALA A 1 127 ? -3.249 7.259 -1.759 1.00 98.56 127 ALA A N 1
ATOM 937 C CA . ALA A 1 127 ? -3.223 6.371 -2.916 1.00 98.56 127 ALA A CA 1
ATOM 938 C C . ALA A 1 127 ? -4.331 5.306 -2.849 1.00 98.56 127 ALA A C 1
ATOM 940 O O . ALA A 1 127 ? -4.995 5.064 -3.854 1.00 98.56 127 ALA A O 1
ATOM 941 N N . CYS A 1 128 ? -4.603 4.736 -1.669 1.00 98.38 128 CYS A N 1
ATOM 942 C CA . CYS A 1 128 ? -5.686 3.770 -1.472 1.00 98.38 128 CYS A CA 1
ATOM 943 C C . CYS A 1 128 ? -7.051 4.360 -1.842 1.00 98.38 128 CYS A C 1
ATOM 945 O O . CYS A 1 128 ? -7.808 3.701 -2.543 1.00 98.38 128 CYS A O 1
ATOM 947 N N . ARG A 1 129 ? -7.352 5.613 -1.468 1.00 97.44 129 ARG A N 1
ATOM 948 C CA . ARG A 1 129 ? -8.607 6.272 -1.891 1.00 97.44 129 ARG A CA 1
ATOM 949 C C . ARG A 1 129 ? -8.709 6.388 -3.413 1.00 97.44 129 ARG A C 1
ATOM 951 O O . ARG A 1 129 ? -9.775 6.172 -3.979 1.00 97.44 129 ARG A O 1
ATOM 958 N N . THR A 1 130 ? -7.591 6.680 -4.081 1.00 97.81 130 THR A N 1
ATOM 959 C CA . THR A 1 130 ? -7.538 6.723 -5.551 1.00 97.81 130 THR A CA 1
ATOM 960 C C . THR A 1 130 ? -7.788 5.338 -6.153 1.00 97.81 130 THR A C 1
ATOM 962 O O . THR A 1 130 ? -8.625 5.201 -7.039 1.00 97.81 130 THR A O 1
ATOM 965 N N . LEU A 1 131 ? -7.114 4.298 -5.650 1.00 97.19 131 LEU A N 1
ATOM 966 C CA . LEU A 1 131 ? -7.293 2.914 -6.107 1.00 97.19 131 LEU A CA 1
ATOM 967 C C . LEU A 1 131 ? -8.713 2.399 -5.847 1.00 97.19 131 LEU A C 1
ATOM 969 O O . LEU A 1 131 ? -9.267 1.691 -6.684 1.00 97.19 131 LEU A O 1
ATOM 973 N N . GLN A 1 132 ? -9.317 2.779 -4.721 1.00 95.12 132 GLN A N 1
ATOM 974 C CA . GLN A 1 132 ? -10.701 2.453 -4.396 1.00 95.12 132 GLN A CA 1
ATOM 975 C C . GLN A 1 132 ? -11.671 3.104 -5.384 1.00 95.12 132 GLN A C 1
ATOM 977 O O . GLN A 1 132 ? -12.524 2.413 -5.930 1.00 95.12 132 GLN A O 1
ATOM 982 N N . GLY A 1 133 ? -11.502 4.397 -5.682 1.00 94.44 133 GLY A N 1
ATOM 983 C CA . GLY A 1 133 ? -12.302 5.090 -6.699 1.00 94.44 133 GLY A CA 1
ATOM 984 C C . GLY A 1 133 ? -12.115 4.537 -8.119 1.00 94.44 133 GLY A C 1
ATOM 985 O O . GLY A 1 133 ? -12.988 4.699 -8.961 1.00 94.44 133 GLY A O 1
ATOM 986 N N . GLN A 1 134 ? -10.998 3.855 -8.386 1.00 95.00 134 GLN A N 1
ATOM 987 C CA . GLN A 1 134 ? -10.745 3.140 -9.642 1.00 95.00 134 GLN A CA 1
ATOM 988 C C . GLN A 1 134 ? -11.265 1.691 -9.642 1.00 95.00 134 GLN A C 1
ATOM 990 O O . GLN A 1 134 ? -11.078 0.991 -10.635 1.00 95.00 134 GLN A O 1
ATOM 995 N N . GLY A 1 135 ? -11.844 1.204 -8.538 1.00 92.69 135 GLY A N 1
ATOM 996 C CA . GLY A 1 135 ? -12.263 -0.194 -8.395 1.00 92.69 135 GLY A CA 1
ATOM 997 C C . GLY A 1 135 ? -11.103 -1.201 -8.355 1.00 92.69 135 GLY A C 1
ATOM 998 O O . GLY A 1 135 ? -11.315 -2.386 -8.585 1.00 92.69 135 GLY A O 1
ATOM 999 N N . LYS A 1 136 ? -9.870 -0.750 -8.086 1.00 94.44 136 LYS A N 1
ATOM 1000 C CA . LYS A 1 136 ? -8.653 -1.587 -8.078 1.00 94.44 136 LYS A CA 1
ATOM 1001 C C . LYS A 1 136 ? -8.223 -2.051 -6.683 1.00 94.44 136 LYS A C 1
ATOM 1003 O O . LYS A 1 136 ? -7.307 -2.862 -6.562 1.00 94.44 136 LYS A O 1
ATOM 1008 N N . LEU A 1 137 ? -8.820 -1.507 -5.622 1.00 94.56 137 LEU A N 1
ATOM 1009 C CA . LEU A 1 137 ? -8.406 -1.790 -4.248 1.00 94.56 137 LEU A CA 1
ATOM 1010 C C . LEU A 1 137 ? -9.127 -3.023 -3.682 1.00 94.56 137 LEU A C 1
ATOM 1012 O O . LEU A 1 137 ? -10.217 -2.904 -3.133 1.00 94.56 137 LEU A O 1
ATOM 1016 N N . TYR A 1 138 ? -8.483 -4.190 -3.754 1.00 91.50 138 TYR A N 1
ATOM 1017 C CA . TYR A 1 138 ? -8.998 -5.430 -3.150 1.00 91.50 138 TYR A CA 1
ATOM 1018 C C . TYR A 1 138 ? -8.924 -5.444 -1.618 1.00 91.50 138 TYR A C 1
ATOM 1020 O O . TYR A 1 138 ? -9.698 -6.129 -0.954 1.00 91.50 138 TYR A O 1
ATOM 1028 N N . GLY A 1 139 ? -7.974 -4.707 -1.046 1.00 94.69 139 GLY A N 1
ATOM 1029 C CA . GLY A 1 139 ? -7.767 -4.638 0.392 1.00 94.69 139 GLY A CA 1
ATOM 1030 C C . GLY A 1 139 ? -6.453 -3.960 0.756 1.00 94.69 139 GLY A C 1
ATOM 1031 O O . GLY A 1 139 ? -5.683 -3.537 -0.111 1.00 94.69 139 GLY A O 1
ATOM 1032 N N . ILE A 1 140 ? -6.210 -3.860 2.062 1.00 98.12 140 ILE A N 1
ATOM 1033 C CA . ILE A 1 140 ? -5.025 -3.236 2.650 1.00 98.12 140 ILE A CA 1
ATOM 1034 C C . ILE A 1 140 ? -4.463 -4.186 3.708 1.00 98.12 140 ILE A C 1
ATOM 1036 O O . ILE A 1 140 ? -5.217 -4.667 4.554 1.00 98.12 140 ILE A O 1
ATOM 1040 N N . PHE A 1 141 ? -3.150 -4.419 3.706 1.00 96.12 141 PHE A N 1
ATOM 1041 C CA . PHE A 1 141 ? -2.461 -5.021 4.851 1.00 96.12 141 PHE A CA 1
ATOM 1042 C C . PHE A 1 141 ? -1.461 -4.040 5.470 1.00 96.12 141 PHE A C 1
ATOM 1044 O O . PHE A 1 141 ? -0.868 -3.210 4.780 1.00 96.12 141 PHE A O 1
ATOM 1051 N N . VAL A 1 142 ? -1.270 -4.143 6.786 1.00 96.62 142 VAL A N 1
ATOM 1052 C CA . VAL A 1 142 ? -0.446 -3.212 7.566 1.00 96.62 142 VAL A CA 1
ATOM 1053 C C . VAL A 1 142 ? 0.697 -3.960 8.236 1.00 96.62 142 VAL A C 1
ATOM 1055 O O . VAL A 1 142 ? 0.475 -4.972 8.902 1.00 96.62 142 VAL A O 1
ATOM 1058 N N . TRP A 1 143 ? 1.918 -3.450 8.080 1.00 91.12 143 TRP A N 1
ATOM 1059 C CA . TRP A 1 143 ? 3.101 -3.954 8.776 1.00 91.12 143 TRP A CA 1
ATOM 1060 C C . TRP A 1 143 ? 3.517 -2.986 9.899 1.00 91.12 143 TRP A C 1
ATOM 1062 O O . TRP A 1 143 ? 4.075 -1.935 9.652 1.00 91.12 143 TRP A O 1
ATOM 1072 N N . ALA A 1 144 ? 3.290 -3.239 11.174 1.00 93.38 144 ALA A N 1
ATOM 1073 C CA . ALA A 1 144 ? 2.632 -4.389 11.758 1.00 93.38 144 ALA A CA 1
ATOM 1074 C C . ALA A 1 144 ? 1.995 -3.973 13.090 1.00 93.38 144 ALA A C 1
ATOM 1076 O O . ALA A 1 144 ? 2.312 -2.917 13.647 1.00 93.38 144 ALA A O 1
ATOM 1077 N N . ALA A 1 145 ? 1.127 -4.833 13.622 1.00 89.31 145 ALA A N 1
ATOM 1078 C CA . ALA A 1 145 ? 0.377 -4.582 14.851 1.00 89.31 145 ALA A CA 1
ATOM 1079 C C . ALA A 1 145 ? 1.271 -4.194 16.047 1.00 89.31 145 ALA A C 1
ATOM 1081 O O . ALA A 1 145 ? 0.884 -3.339 16.845 1.00 89.31 145 ALA A O 1
ATOM 1082 N N . ASP A 1 146 ? 2.478 -4.761 16.146 1.00 94.75 146 ASP A N 1
ATOM 1083 C CA . ASP A 1 146 ? 3.460 -4.442 17.188 1.00 94.75 146 ASP A CA 1
ATOM 1084 C C . ASP A 1 146 ? 3.814 -2.947 17.223 1.00 94.75 146 ASP A C 1
ATOM 1086 O O . ASP A 1 146 ? 3.881 -2.344 18.296 1.00 94.75 146 ASP A O 1
ATOM 1090 N N . HIS A 1 147 ? 3.979 -2.322 16.053 1.00 94.19 147 HIS A N 1
ATOM 1091 C CA . HIS A 1 147 ? 4.278 -0.893 15.933 1.00 94.19 147 HIS A CA 1
ATOM 1092 C C . HIS A 1 147 ? 3.035 -0.016 16.141 1.00 94.19 147 HIS A C 1
ATOM 1094 O O . HIS A 1 147 ? 3.135 1.100 16.662 1.00 94.19 147 HIS A O 1
ATOM 1100 N N . SER A 1 148 ? 1.859 -0.531 15.779 1.00 92.50 148 SER A N 1
ATOM 1101 C CA . SER A 1 148 ? 0.575 0.169 15.903 1.00 92.50 148 SER A CA 1
ATOM 1102 C C . SER A 1 148 ? 0.028 0.203 17.331 1.00 92.50 148 SER A C 1
ATOM 1104 O O . SER A 1 148 ? -0.774 1.081 17.657 1.00 92.50 148 SER A O 1
ATOM 1106 N N . ARG A 1 149 ? 0.473 -0.708 18.210 1.00 93.50 149 ARG A N 1
ATOM 1107 C CA . ARG A 1 149 ? -0.017 -0.840 19.594 1.00 93.50 149 ARG A CA 1
ATOM 1108 C C . ARG A 1 149 ? 0.018 0.477 20.372 1.00 93.50 149 ARG A C 1
ATOM 1110 O O . ARG A 1 149 ? -0.971 0.848 20.996 1.00 93.50 149 ARG A O 1
ATOM 1117 N N . ASN A 1 150 ? 1.130 1.208 20.298 1.00 90.56 150 ASN A N 1
ATOM 1118 C CA . ASN A 1 150 ? 1.302 2.483 21.010 1.00 90.56 150 ASN A CA 1
ATOM 1119 C C . ASN A 1 150 ? 0.644 3.674 20.287 1.00 90.56 150 ASN A C 1
ATOM 1121 O O . ASN A 1 150 ? 0.626 4.781 20.815 1.00 90.56 150 ASN A O 1
ATOM 1125 N N . GLN A 1 151 ? 0.103 3.449 19.088 1.00 91.50 151 GLN A N 1
ATOM 1126 C CA . GLN A 1 151 ? -0.621 4.428 18.271 1.00 91.50 151 GLN A CA 1
ATOM 1127 C C . GLN A 1 151 ? -2.143 4.196 18.329 1.00 91.50 151 GLN A C 1
ATOM 1129 O O . GLN A 1 151 ? -2.896 4.837 17.596 1.00 91.50 151 GLN A O 1
ATOM 1134 N N . GLY A 1 152 ? -2.596 3.248 19.160 1.00 94.25 152 GLY A N 1
ATOM 1135 C CA . GLY A 1 152 ? -4.009 2.905 19.321 1.00 94.25 152 GLY A CA 1
ATOM 1136 C C . GLY A 1 152 ? -4.655 2.309 18.069 1.00 94.25 152 GLY A C 1
ATOM 1137 O O . GLY A 1 152 ? -5.855 2.474 17.890 1.00 94.25 152 GLY A O 1
ATOM 1138 N N . PHE A 1 153 ? -3.878 1.664 17.188 1.00 95.81 153 PHE A N 1
ATOM 1139 C CA . PHE A 1 153 ? -4.370 1.088 15.924 1.00 95.81 153 PHE A CA 1
ATOM 1140 C C . PHE A 1 153 ? -5.111 2.094 15.017 1.00 95.81 153 PHE A C 1
ATOM 1142 O O . PHE A 1 153 ? -6.069 1.763 14.305 1.00 95.81 153 PHE A O 1
ATOM 1149 N N . LYS A 1 154 ? -4.681 3.365 15.064 1.00 96.62 154 LYS A N 1
ATOM 1150 C CA . LYS A 1 154 ? -5.271 4.473 14.299 1.00 96.62 154 LYS A CA 1
ATOM 1151 C C . LYS A 1 154 ? -5.375 4.148 12.805 1.00 96.62 154 LYS A C 1
ATOM 1153 O O . LYS A 1 154 ? -6.422 4.372 12.202 1.00 96.62 154 LYS A O 1
ATOM 1158 N N . TYR A 1 155 ? -4.297 3.650 12.202 1.00 96.25 155 TYR A N 1
ATOM 1159 C CA . TYR A 1 1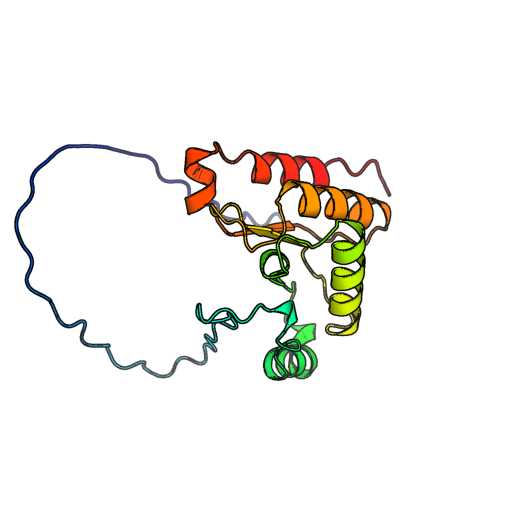55 ? -4.223 3.458 10.752 1.00 96.25 155 TYR A CA 1
ATOM 1160 C C . TYR A 1 155 ? -4.942 2.193 10.280 1.00 96.25 155 TYR A C 1
ATOM 1162 O O . TYR A 1 155 ? -5.485 2.177 9.176 1.00 96.25 155 TYR A O 1
ATOM 1170 N N . GLU A 1 156 ? -5.031 1.165 11.121 1.00 97.38 156 GLU A N 1
ATOM 1171 C CA . GLU A 1 156 ? -5.886 0.002 10.892 1.00 97.38 156 GLU A CA 1
ATOM 1172 C C . GLU A 1 156 ? -7.356 0.427 10.853 1.00 97.38 156 GLU A C 1
ATOM 1174 O O . GLU A 1 156 ? -8.057 0.099 9.899 1.00 97.38 156 GLU A O 1
ATOM 1179 N N . THR A 1 157 ? -7.790 1.243 11.821 1.00 94.88 157 THR A N 1
ATOM 1180 C CA . THR A 1 157 ? -9.161 1.778 11.873 1.00 94.88 157 THR A CA 1
ATOM 1181 C C . THR A 1 157 ? -9.477 2.622 10.635 1.00 94.88 157 THR A C 1
ATOM 1183 O O . THR A 1 157 ? -10.528 2.459 10.019 1.00 94.88 157 THR A O 1
ATOM 1186 N N . GLN A 1 158 ? -8.552 3.495 10.217 1.00 94.62 158 GLN A N 1
ATOM 1187 C CA . GLN A 1 158 ? -8.715 4.290 8.993 1.00 94.62 158 GLN A CA 1
ATOM 1188 C C . GLN A 1 158 ? -8.765 3.425 7.728 1.00 94.62 158 GLN A C 1
ATOM 1190 O O . GLN A 1 158 ? -9.534 3.727 6.820 1.00 94.62 158 GLN A O 1
ATOM 1195 N N . SER A 1 159 ? -7.969 2.356 7.664 1.00 94.94 159 SER A N 1
ATOM 1196 C CA . SER A 1 159 ? -7.962 1.431 6.524 1.00 94.94 159 SER A CA 1
ATOM 1197 C C . SER A 1 159 ? -9.265 0.644 6.435 1.00 94.94 159 SER A C 1
ATOM 1199 O O . SER A 1 159 ? -9.827 0.512 5.353 1.00 94.94 159 SER A O 1
ATOM 1201 N N . GLN A 1 160 ? -9.770 0.159 7.573 1.00 93.75 160 GLN A N 1
ATOM 1202 C CA . GLN A 1 160 ? -11.066 -0.513 7.653 1.00 93.75 160 GLN A CA 1
ATOM 1203 C C . GLN A 1 160 ? -12.189 0.425 7.217 1.00 93.75 160 GLN A C 1
ATOM 1205 O O . GLN A 1 160 ? -12.965 0.051 6.345 1.00 93.75 160 GLN A O 1
ATOM 1210 N N . ALA A 1 161 ? -12.218 1.650 7.755 1.00 91.31 161 ALA A N 1
ATOM 1211 C CA . ALA A 1 161 ? -13.198 2.658 7.373 1.00 91.31 161 ALA A CA 1
ATOM 1212 C C . ALA A 1 161 ? -13.156 2.927 5.865 1.00 91.31 161 ALA A C 1
ATOM 1214 O O . ALA A 1 161 ? -14.191 2.818 5.222 1.00 91.31 161 ALA A O 1
ATOM 1215 N N . LEU A 1 162 ? -11.967 3.172 5.294 1.00 91.25 162 LEU A N 1
ATOM 1216 C CA . LEU A 1 162 ? -11.781 3.361 3.853 1.00 91.25 162 LEU A CA 1
ATOM 1217 C C . LEU A 1 162 ? -12.391 2.199 3.067 1.00 91.25 162 LEU A C 1
ATOM 1219 O O . LEU A 1 162 ? -13.218 2.440 2.200 1.00 91.25 162 LEU A O 1
ATOM 1223 N N . LEU A 1 163 ? -12.054 0.949 3.393 1.00 89.75 163 LEU A N 1
ATOM 1224 C CA . LEU A 1 163 ? -12.551 -0.229 2.670 1.00 89.75 163 LEU A CA 1
ATOM 1225 C C . LEU A 1 163 ? -14.071 -0.415 2.784 1.00 89.75 163 LEU A C 1
ATOM 1227 O O . LEU A 1 163 ? -14.686 -0.949 1.865 1.00 89.75 163 LEU A O 1
ATOM 1231 N N . THR A 1 164 ? -14.679 0.027 3.885 1.00 87.19 164 THR A N 1
ATOM 1232 C CA . THR A 1 164 ? -16.131 -0.072 4.102 1.00 87.19 164 THR A CA 1
ATOM 1233 C C . THR A 1 164 ? -16.919 1.137 3.609 1.00 87.19 164 THR A C 1
ATOM 1235 O O . THR A 1 164 ? -18.126 1.029 3.434 1.00 87.19 164 THR A O 1
ATOM 1238 N N . ASP A 1 165 ? -16.255 2.266 3.354 1.00 73.69 165 ASP A N 1
ATOM 1239 C CA . ASP A 1 165 ? -16.860 3.514 2.860 1.00 73.69 165 ASP A CA 1
ATOM 1240 C C . ASP A 1 165 ? -17.142 3.473 1.345 1.00 73.69 165 ASP A C 1
ATOM 1242 O O . ASP A 1 165 ? -17.428 4.486 0.704 1.00 73.69 165 ASP A O 1
ATOM 1246 N N . ALA A 1 166 ? -17.080 2.277 0.748 1.00 56.56 166 ALA A N 1
ATOM 1247 C CA . ALA A 1 166 ? -17.549 2.026 -0.601 1.00 56.56 166 ALA A CA 1
ATOM 1248 C C . ALA A 1 166 ? -19.063 2.266 -0.650 1.00 56.56 166 ALA A C 1
ATOM 1250 O O . ALA A 1 166 ? -19.886 1.378 -0.427 1.00 56.56 166 ALA A O 1
ATOM 1251 N N . THR A 1 167 ? -19.420 3.507 -0.964 1.00 47.09 167 THR A N 1
ATOM 1252 C CA . THR A 1 167 ? -20.733 3.860 -1.477 1.00 47.09 167 THR A CA 1
ATOM 1253 C C . THR A 1 167 ? -20.895 3.086 -2.785 1.00 47.09 167 THR A C 1
ATOM 1255 O O . THR A 1 167 ? -20.362 3.500 -3.802 1.00 47.09 167 THR A O 1
ATOM 1258 N N . THR A 1 168 ? -21.526 1.913 -2.701 1.00 41.03 168 THR A N 1
ATOM 1259 C CA . THR A 1 168 ? -22.143 1.114 -3.775 1.00 41.03 168 THR A CA 1
ATOM 1260 C C . THR A 1 168 ? -21.558 1.339 -5.182 1.00 41.03 168 THR A C 1
ATOM 1262 O O . THR A 1 168 ? -21.974 2.269 -5.871 1.00 41.03 168 THR A O 1
ATOM 1265 N N . TYR A 1 169 ? -20.643 0.467 -5.618 1.00 38.06 169 TYR A N 1
ATOM 1266 C CA . TYR A 1 169 ? -20.365 0.249 -7.045 1.00 38.06 169 TYR A CA 1
ATOM 1267 C C . TYR A 1 169 ? -21.068 -1.025 -7.505 1.00 38.06 169 TYR A C 1
ATOM 1269 O O . TYR A 1 169 ? -20.969 -2.033 -6.767 1.00 38.06 169 TYR A O 1
#